Protein AF-A0A9P8AUA9-F1 (afdb_monomer)

pLDDT: mean 80.19, std 13.87, range [37.66, 96.62]

InterPro domains:
  IPR013965 DASH complex subunit Dad3 [PF08656] (25-91)
  IPR013965 DASH complex subunit Dad3 [PTHR28017] (14-91)

Organism: NCBI:txid856835

Secondary structure (DSSP, 8-state):
----PPPP---GGGTS-TTTT-TTS-HHHHHHHHHHHHHHHHHHHHHHHHHHHHHHHHHHHHHHHHHHHHHHHHHHHHHHHHHHHHHHH--

Solvent-accessible surface area (backbone atoms only — not comparable to full-atom values): 5434 Å² total; per-residue (Å²): 137,83,82,79,73,77,79,74,81,83,53,66,74,79,76,47,68,88,44,72,83,41,93,87,51,54,73,67,56,24,51,52,53,43,52,48,53,50,48,53,50,51,52,50,51,50,52,52,49,52,53,48,64,61,51,58,57,50,58,55,50,52,52,53,51,53,55,47,48,54,54,51,52,49,52,52,51,53,51,52,52,53,50,54,52,53,54,65,74,73,109

Mean predicted aligned error: 13.38 Å

Foldseek 3Di:
DDPPDDPDPPDCLVVDQPQCPPPPDDNVRSVVVSVVVVVVVVVVVVVVVVVVVVPVVVVVVVVVVVVVCVVVVVVVVVVVVVVVVVVVVVD

Sequence (91 aa):
MSTTLPPPPSDPIFLSNPYADHPSLTPLEADVLWEYAKLATNVKQVASKAKGLSKEPDEQLLARLRDLEKKMGLVLTLFKASIWGVINEQQ

Radius of gyration: 29.81 Å; Cα contacts (8 Å, |Δi|>4): 20; chains: 1; bounding box: 50×34×89 Å

Structure (mmCIF, N/CA/C/O backbone):
data_AF-A0A9P8AUA9-F1
#
_entry.id   AF-A0A9P8AUA9-F1
#
loop_
_atom_site.group_PDB
_atom_site.id
_atom_site.type_symbol
_atom_site.label_atom_id
_atom_site.label_alt_id
_atom_site.label_comp_id
_atom_site.label_asym_id
_atom_site.label_entity_id
_atom_site.label_seq_id
_atom_site.pdbx_PDB_ins_code
_atom_site.Cartn_x
_atom_site.Cartn_y
_atom_site.Cartn_z
_atom_site.occupancy
_atom_site.B_iso_or_equiv
_atom_site.auth_seq_id
_atom_site.auth_comp_id
_atom_site.auth_asym_id
_atom_site.auth_atom_id
_atom_site.pdbx_PDB_model_num
ATOM 1 N N . MET A 1 1 ? -0.262 -29.464 1.557 1.00 40.91 1 MET A N 1
ATOM 2 C CA . MET A 1 1 ? 0.545 -28.236 1.396 1.00 40.91 1 MET A CA 1
ATOM 3 C C . MET A 1 1 ? 0.489 -27.851 -0.074 1.00 40.91 1 MET A C 1
ATOM 5 O O . MET A 1 1 ? 1.259 -28.382 -0.857 1.00 40.91 1 MET A O 1
ATOM 9 N N . SER A 1 2 ? -0.492 -27.040 -0.468 1.00 37.66 2 SER A N 1
ATOM 10 C CA . SER A 1 2 ? -0.677 -26.640 -1.867 1.00 37.66 2 SER A CA 1
ATOM 11 C C . SER A 1 2 ? -0.008 -25.287 -2.068 1.00 37.66 2 SER A C 1
ATOM 13 O O . SER A 1 2 ? -0.496 -24.272 -1.580 1.00 37.66 2 SER A O 1
ATOM 15 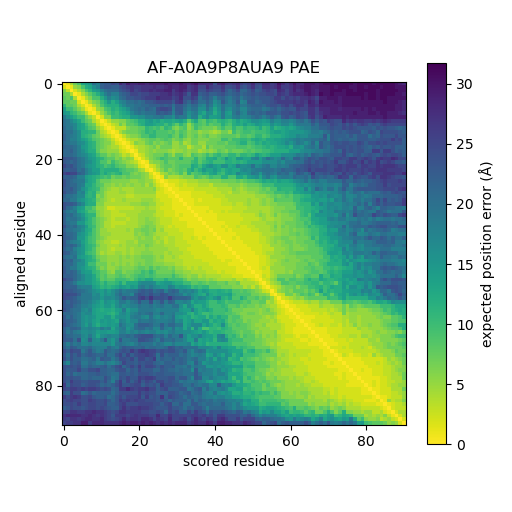N N . THR A 1 3 ? 1.152 -25.282 -2.714 1.00 38.97 3 THR A N 1
ATOM 16 C CA . THR A 1 3 ? 1.867 -24.063 -3.092 1.00 38.97 3 THR A CA 1
ATOM 17 C C . THR A 1 3 ? 1.17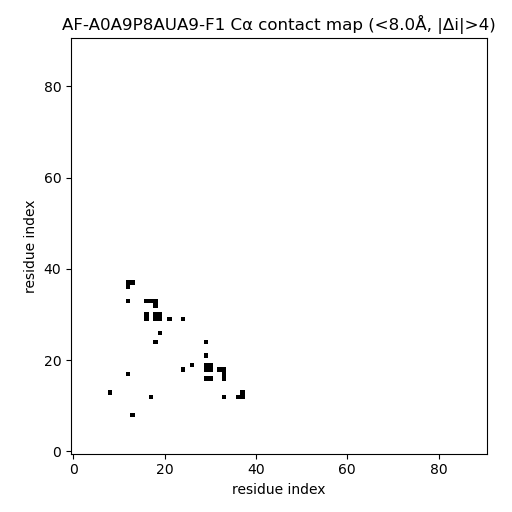5 -23.463 -4.311 1.00 38.97 3 THR A C 1
ATOM 19 O O . THR A 1 3 ? 1.407 -23.901 -5.436 1.00 38.97 3 THR A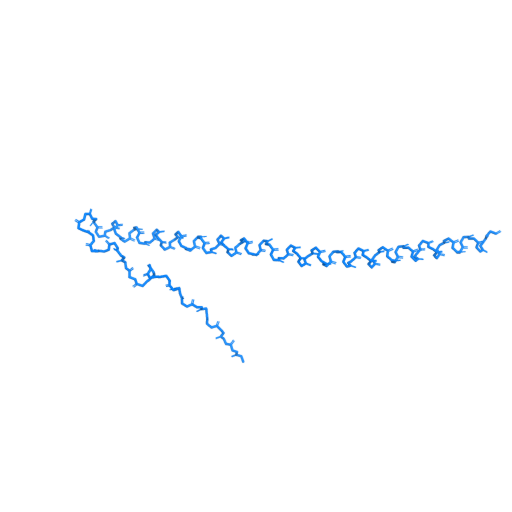 O 1
ATOM 22 N N . THR A 1 4 ? 0.284 -22.495 -4.098 1.00 47.72 4 THR A N 1
ATOM 23 C CA . THR A 1 4 ? -0.276 -21.684 -5.184 1.00 47.72 4 THR A CA 1
ATOM 24 C C . THR A 1 4 ? 0.855 -20.837 -5.760 1.00 47.72 4 THR A C 1
ATOM 26 O O . THR A 1 4 ? 1.258 -19.839 -5.165 1.00 47.72 4 THR A O 1
ATOM 29 N N . LEU A 1 5 ? 1.415 -21.280 -6.887 1.00 50.25 5 LEU A N 1
ATOM 30 C CA . LEU A 1 5 ? 2.351 -20.489 -7.679 1.00 50.25 5 LEU A CA 1
ATOM 31 C C . LEU A 1 5 ? 1.675 -19.157 -8.053 1.00 50.25 5 LEU A C 1
ATOM 33 O O . LEU A 1 5 ? 0.509 -19.169 -8.460 1.00 50.25 5 LEU A O 1
ATOM 37 N N . PRO A 1 6 ? 2.366 -18.013 -7.903 1.00 61.19 6 PRO A N 1
ATOM 38 C CA . PRO A 1 6 ? 1.855 -16.743 -8.392 1.00 61.19 6 PRO A CA 1
ATOM 39 C C . PRO A 1 6 ? 1.571 -16.867 -9.897 1.00 61.19 6 PRO A C 1
ATOM 41 O O . PRO A 1 6 ? 2.353 -17.507 -10.607 1.00 61.19 6 PRO A O 1
ATOM 44 N N . PRO A 1 7 ? 0.459 -16.297 -10.394 1.00 60.31 7 PRO A N 1
ATOM 45 C CA . PRO A 1 7 ? 0.166 -16.319 -11.818 1.00 60.31 7 PRO A CA 1
ATOM 46 C C . PRO A 1 7 ? 1.348 -15.697 -12.579 1.00 60.31 7 PRO A C 1
ATOM 48 O O . PRO A 1 7 ? 1.869 -14.666 -12.135 1.00 60.31 7 PRO A O 1
ATOM 51 N N . PRO A 1 8 ? 1.799 -16.306 -13.692 1.00 58.41 8 PRO A N 1
ATOM 52 C CA . PRO A 1 8 ? 2.797 -15.678 -14.543 1.00 58.41 8 PRO A CA 1
ATOM 53 C C . PRO A 1 8 ? 2.274 -14.300 -14.976 1.00 58.41 8 PRO A C 1
ATOM 55 O O . PRO A 1 8 ? 1.064 -14.152 -15.172 1.00 58.41 8 PRO A O 1
ATOM 58 N N . PRO A 1 9 ? 3.138 -13.279 -15.097 1.00 58.03 9 PRO A N 1
ATOM 59 C CA . PRO A 1 9 ? 2.715 -11.983 -15.601 1.00 58.03 9 PRO A CA 1
ATOM 60 C C . PRO A 1 9 ? 2.172 -12.169 -17.024 1.00 58.03 9 PRO A C 1
ATOM 62 O O . PRO A 1 9 ? 2.925 -12.422 -17.958 1.00 58.03 9 PRO A O 1
ATOM 65 N N . SER A 1 10 ? 0.849 -12.087 -17.169 1.00 60.16 10 SER A N 1
ATOM 66 C CA . SER A 1 10 ? 0.121 -12.301 -18.427 1.00 60.16 10 SER A CA 1
ATOM 67 C C . SER A 1 10 ? 0.347 -11.198 -19.461 1.00 60.16 10 SER A C 1
ATOM 69 O O . SER A 1 10 ? -0.180 -11.283 -20.569 1.00 60.16 10 SER A O 1
ATOM 71 N N . ASP A 1 11 ? 1.080 -10.143 -19.101 1.00 65.62 11 ASP A N 1
ATOM 72 C CA . ASP A 1 11 ? 1.287 -9.014 -19.989 1.00 65.62 11 ASP A CA 1
ATOM 73 C C . ASP A 1 11 ? 2.371 -9.377 -21.023 1.00 65.62 11 ASP A C 1
ATOM 75 O O . ASP A 1 11 ? 3.514 -9.662 -20.647 1.00 65.62 11 ASP A O 1
ATOM 79 N N . PRO A 1 12 ? 2.058 -9.333 -22.334 1.00 68.38 12 PRO A N 1
ATOM 80 C CA . PRO A 1 12 ? 2.981 -9.724 -23.407 1.00 68.38 12 PRO A CA 1
ATOM 81 C C . PRO A 1 12 ? 4.265 -8.880 -23.430 1.00 68.38 12 PRO A C 1
ATOM 83 O O . PRO A 1 12 ? 5.277 -9.296 -23.990 1.00 68.38 12 PRO A O 1
ATOM 86 N N . ILE A 1 13 ? 4.240 -7.729 -22.752 1.00 70.38 13 ILE A N 1
ATOM 87 C CA . ILE A 1 13 ? 5.368 -6.821 -22.542 1.00 70.38 13 ILE A CA 1
ATOM 88 C C . ILE A 1 13 ? 6.492 -7.505 -21.745 1.00 70.38 13 ILE A C 1
ATOM 90 O O . ILE A 1 13 ? 7.640 -7.116 -21.888 1.00 70.38 13 ILE A O 1
ATOM 94 N N . PHE A 1 14 ? 6.231 -8.541 -20.939 1.00 70.44 14 PHE A N 1
ATOM 95 C CA . PHE A 1 14 ? 7.297 -9.247 -20.210 1.00 70.44 14 PHE A CA 1
ATOM 96 C C . PHE A 1 14 ? 7.945 -10.395 -20.997 1.00 70.44 14 PHE A C 1
ATOM 98 O O . PHE A 1 14 ? 9.030 -10.829 -20.614 1.00 70.44 14 PHE A O 1
ATOM 105 N N . LEU A 1 15 ? 7.317 -10.884 -22.075 1.00 74.69 15 LEU A N 1
ATOM 106 C CA . LEU A 1 15 ? 7.818 -12.026 -22.854 1.00 74.69 15 LEU A CA 1
ATOM 107 C C . LEU A 1 15 ? 8.634 -11.629 -24.087 1.00 74.69 15 LEU A C 1
ATOM 109 O O . LEU A 1 15 ? 9.541 -12.363 -24.463 1.00 74.69 15 LEU A O 1
ATOM 113 N N . SER A 1 16 ? 8.320 -10.501 -24.724 1.00 78.75 16 SER A N 1
ATOM 114 C CA . SER A 1 16 ? 9.019 -10.049 -25.929 1.00 78.75 16 SER A CA 1
ATOM 115 C C . SER A 1 16 ? 9.149 -8.534 -25.926 1.00 78.75 16 SER A C 1
ATOM 117 O O . SER A 1 16 ? 8.207 -7.846 -25.534 1.00 78.75 16 SER A O 1
ATOM 119 N N . ASN A 1 17 ? 10.295 -8.015 -26.373 1.00 77.06 17 ASN A N 1
ATOM 120 C CA . ASN A 1 17 ? 10.488 -6.581 -26.565 1.00 77.06 17 ASN A CA 1
ATOM 121 C C . ASN A 1 17 ? 9.749 -6.138 -27.848 1.00 77.06 17 ASN A C 1
ATOM 123 O O . ASN A 1 17 ? 10.186 -6.504 -28.938 1.00 77.06 17 ASN A O 1
ATOM 127 N N . PRO A 1 18 ? 8.648 -5.364 -27.762 1.00 79.00 18 PRO A N 1
ATOM 128 C CA . PRO A 1 18 ? 7.907 -4.912 -28.941 1.00 79.00 18 PRO A CA 1
ATOM 129 C C . PRO A 1 18 ? 8.616 -3.776 -29.698 1.00 79.00 18 PRO A C 1
ATOM 131 O O . PRO A 1 18 ? 8.178 -3.403 -30.782 1.00 79.00 18 PRO A O 1
ATOM 134 N N . TYR A 1 19 ? 9.682 -3.207 -29.128 1.00 77.12 19 TYR A N 1
ATOM 135 C CA . TYR A 1 19 ? 10.423 -2.079 -29.691 1.00 77.12 19 TYR A CA 1
ATOM 136 C C . TYR A 1 19 ? 11.701 -2.506 -30.432 1.00 77.12 19 TYR A C 1
ATOM 138 O O . TYR A 1 19 ? 12.324 -1.665 -31.075 1.00 77.12 19 TYR A O 1
ATOM 146 N N . ALA A 1 20 ? 12.079 -3.791 -30.372 1.00 72.69 20 ALA A N 1
AT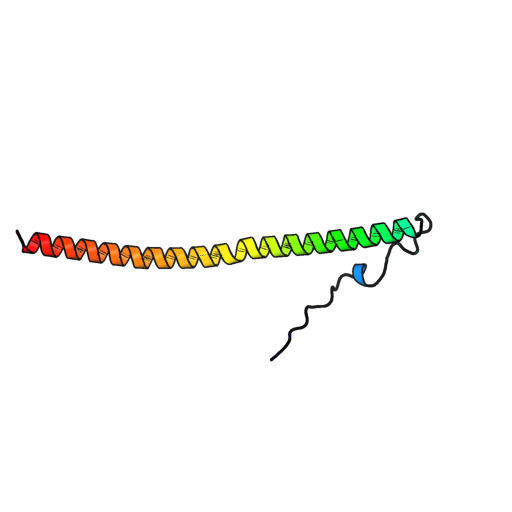OM 147 C CA . ALA A 1 20 ? 13.337 -4.307 -30.922 1.00 72.69 20 ALA A CA 1
ATOM 148 C C . ALA A 1 20 ? 13.446 -4.198 -32.456 1.00 72.69 20 ALA A C 1
ATOM 150 O O . ALA A 1 20 ? 14.537 -3.988 -32.976 1.00 72.69 20 ALA A O 1
ATOM 151 N N . ASP A 1 21 ? 12.321 -4.281 -33.172 1.00 70.12 21 ASP A N 1
ATOM 152 C CA . ASP A 1 21 ? 12.288 -4.256 -34.643 1.00 70.12 21 ASP A CA 1
ATOM 153 C C . ASP A 1 21 ? 12.039 -2.852 -35.223 1.00 70.12 21 ASP A C 1
ATOM 155 O O . ASP A 1 21 ? 11.791 -2.698 -36.422 1.00 70.12 21 ASP A O 1
ATOM 159 N N . HIS A 1 22 ? 12.046 -1.804 -34.391 1.00 73.56 22 HIS A N 1
ATOM 160 C CA . HIS A 1 22 ? 11.658 -0.475 -34.848 1.00 73.56 22 HIS A CA 1
ATOM 161 C C . HIS A 1 22 ? 12.799 0.210 -35.633 1.00 73.56 22 HIS A C 1
ATOM 163 O O . HIS A 1 22 ? 13.836 0.531 -35.053 1.00 73.56 22 HIS A O 1
ATOM 169 N N . PRO A 1 23 ? 12.610 0.543 -36.928 1.00 73.06 23 PRO A N 1
ATOM 170 C CA . PRO A 1 23 ? 13.681 1.020 -37.816 1.00 73.06 23 PRO A CA 1
ATOM 171 C C . PRO A 1 23 ? 14.215 2.421 -37.477 1.00 73.06 23 PRO A C 1
ATOM 173 O O . PRO A 1 23 ? 15.198 2.869 -38.060 1.00 73.06 23 PRO A O 1
ATOM 176 N N . SER A 1 24 ? 13.550 3.137 -36.568 1.00 75.81 24 SER A N 1
ATOM 177 C CA . SER A 1 24 ? 13.926 4.488 -36.125 1.00 75.81 24 SER A CA 1
ATOM 178 C C . SER A 1 24 ? 14.528 4.538 -34.720 1.00 75.81 24 SER A C 1
ATOM 180 O O . SER A 1 24 ? 14.855 5.631 -34.271 1.00 75.81 24 SER A O 1
ATOM 182 N N . LEU A 1 25 ? 14.622 3.405 -34.013 1.00 74.31 25 LEU A N 1
ATOM 183 C CA . LEU A 1 25 ? 15.223 3.353 -32.680 1.00 74.31 25 LEU A CA 1
ATOM 184 C C . LEU A 1 25 ? 16.579 2.665 -32.746 1.00 74.31 25 LEU A C 1
ATOM 186 O O . LEU A 1 25 ? 16.762 1.658 -33.429 1.00 74.31 25 LEU A O 1
ATOM 190 N N . THR A 1 26 ? 17.533 3.195 -31.992 1.00 80.94 26 THR A N 1
ATOM 191 C CA . THR A 1 26 ? 18.753 2.448 -31.704 1.00 80.94 26 THR A CA 1
ATOM 192 C C . THR A 1 26 ? 18.425 1.260 -30.788 1.00 80.94 26 THR A C 1
ATOM 194 O O . THR A 1 26 ? 17.487 1.337 -29.988 1.00 80.94 26 THR A O 1
ATOM 197 N N . PRO A 1 27 ? 19.188 0.154 -30.853 1.00 79.19 27 PRO A N 1
ATOM 198 C CA . PRO A 1 27 ? 18.925 -1.028 -30.027 1.00 79.19 27 PRO A CA 1
ATOM 199 C C . PRO A 1 27 ? 18.907 -0.707 -28.523 1.00 79.19 27 PRO A C 1
ATOM 201 O O . PRO A 1 27 ? 18.090 -1.245 -27.784 1.00 79.19 27 PRO A O 1
ATOM 204 N N . LEU A 1 28 ? 19.735 0.247 -28.080 1.00 82.25 28 LEU A N 1
ATOM 205 C CA . LEU A 1 28 ? 19.751 0.705 -26.690 1.00 82.25 28 LEU A CA 1
ATOM 206 C C . LEU A 1 28 ? 18.459 1.443 -26.299 1.00 82.25 28 LEU A C 1
ATOM 208 O O . LEU A 1 28 ? 17.941 1.232 -25.206 1.00 82.25 28 LEU A O 1
ATOM 212 N N . GLU A 1 29 ? 17.926 2.305 -27.167 1.00 84.75 29 GLU A N 1
ATOM 213 C CA . GLU A 1 29 ? 16.680 3.034 -26.892 1.00 84.75 29 GLU A CA 1
ATOM 214 C C . GLU A 1 29 ? 15.482 2.087 -26.809 1.00 84.75 29 GLU A C 1
ATOM 216 O O . GLU A 1 29 ? 14.627 2.260 -25.940 1.00 84.75 29 GLU A O 1
ATOM 221 N N . ALA A 1 30 ? 15.439 1.070 -27.673 1.00 83.44 30 ALA A N 1
ATOM 222 C CA . ALA A 1 30 ? 14.401 0.045 -27.658 1.00 83.44 30 ALA A CA 1
ATOM 223 C C . ALA A 1 30 ? 14.408 -0.762 -26.350 1.00 83.44 30 ALA A C 1
ATOM 225 O O . ALA A 1 30 ? 13.347 -1.008 -25.771 1.00 83.44 30 ALA A O 1
ATOM 226 N N . ASP A 1 31 ? 15.589 -1.138 -25.857 1.00 83.38 31 ASP A N 1
ATOM 227 C CA . ASP A 1 31 ? 15.734 -1.861 -24.590 1.00 83.38 31 ASP A CA 1
ATOM 228 C C . ASP A 1 31 ? 15.361 -0.988 -23.387 1.00 83.38 31 ASP A C 1
ATOM 230 O O . ASP A 1 31 ? 14.636 -1.427 -22.493 1.00 83.38 31 ASP A O 1
ATOM 234 N N . VAL A 1 32 ? 15.780 0.279 -23.379 1.00 89.00 32 VAL A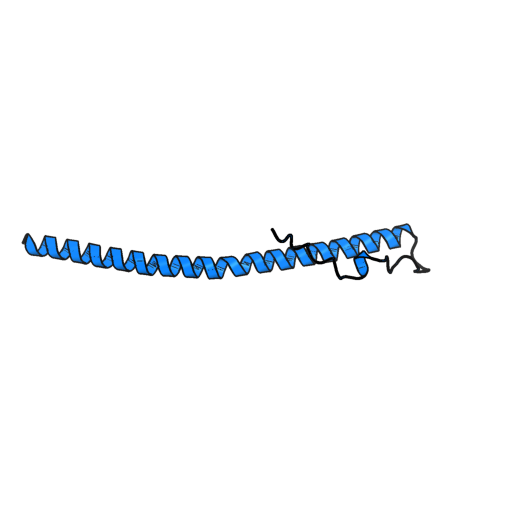 N 1
ATOM 235 C CA . VAL A 1 32 ? 15.438 1.217 -22.302 1.00 89.00 32 VAL A CA 1
ATOM 236 C C . VAL A 1 32 ? 13.928 1.472 -22.250 1.00 89.00 32 VAL A C 1
ATOM 238 O O . VAL A 1 32 ? 13.339 1.413 -21.170 1.00 89.00 32 VAL A O 1
ATOM 241 N N . LEU A 1 33 ? 13.269 1.702 -23.393 1.00 86.44 33 LEU A N 1
ATOM 242 C CA . LEU A 1 33 ? 11.808 1.856 -23.450 1.00 86.44 33 LEU A CA 1
ATOM 243 C C . LEU A 1 33 ? 11.079 0.612 -22.941 1.00 86.44 33 LEU A C 1
ATOM 245 O O . LEU A 1 33 ? 10.070 0.727 -22.241 1.00 86.44 33 LEU A O 1
ATOM 249 N N . TRP A 1 34 ? 11.593 -0.570 -23.274 1.00 87.75 34 TRP A N 1
ATOM 250 C CA . TRP A 1 34 ? 11.031 -1.829 -22.813 1.00 87.75 34 TRP A CA 1
ATOM 251 C C . TRP A 1 34 ? 11.125 -1.976 -21.293 1.00 87.75 34 TRP A C 1
ATOM 253 O O . TRP A 1 34 ? 10.126 -2.289 -20.640 1.00 87.75 34 TRP A O 1
ATOM 263 N N . GLU A 1 35 ? 12.281 -1.665 -20.708 1.00 86.56 35 GLU A N 1
ATOM 264 C CA . GLU A 1 35 ? 12.459 -1.671 -19.255 1.00 86.56 35 GLU A CA 1
ATOM 265 C C . GLU A 1 35 ? 11.580 -0.622 -18.557 1.00 86.56 35 GLU A C 1
ATOM 267 O O . GLU A 1 35 ? 10.956 -0.916 -17.532 1.00 86.56 35 GLU A O 1
ATOM 272 N N . TYR A 1 36 ? 11.417 0.571 -19.138 1.00 89.44 36 TYR A N 1
ATOM 273 C CA . TYR A 1 36 ? 10.469 1.565 -18.625 1.00 89.44 36 TYR A C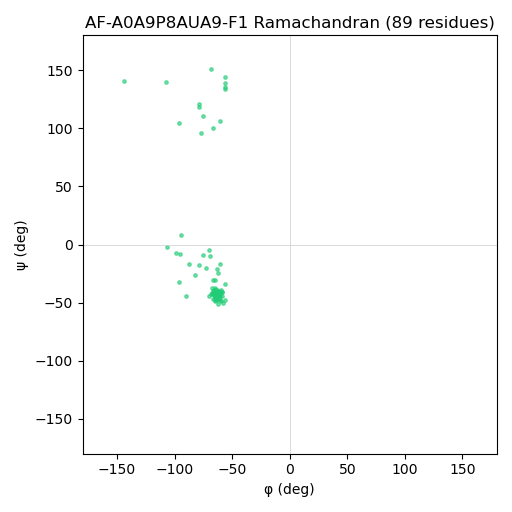A 1
ATOM 274 C C . TYR A 1 36 ? 9.016 1.082 -18.691 1.00 89.44 36 TYR A C 1
ATOM 276 O O . TYR A 1 36 ? 8.257 1.306 -17.745 1.00 89.44 36 TYR A O 1
ATOM 284 N N . ALA A 1 37 ? 8.617 0.387 -19.759 1.00 87.12 37 ALA A N 1
ATOM 285 C CA . ALA A 1 37 ? 7.274 -0.174 -19.886 1.00 87.12 37 ALA A CA 1
ATOM 286 C C . ALA A 1 37 ? 7.004 -1.257 -18.824 1.00 87.12 37 ALA A C 1
ATOM 288 O O . ALA A 1 37 ? 5.933 -1.273 -18.202 1.00 87.12 37 ALA A O 1
ATOM 289 N N . LYS A 1 38 ? 7.992 -2.118 -18.545 1.00 87.12 38 LYS A N 1
ATOM 290 C CA . LYS A 1 38 ? 7.927 -3.089 -17.440 1.00 87.12 38 LYS A CA 1
ATOM 291 C C . LYS A 1 38 ? 7.817 -2.393 -16.089 1.00 87.12 38 LYS A C 1
ATOM 293 O O . LYS A 1 38 ? 6.954 -2.749 -15.285 1.00 87.12 38 LYS A O 1
ATOM 298 N N . LEU A 1 39 ? 8.647 -1.379 -15.841 1.00 89.88 39 LEU A N 1
ATOM 299 C CA . LEU A 1 39 ? 8.632 -0.622 -14.592 1.00 89.88 39 LEU A CA 1
ATOM 300 C C . LEU A 1 39 ? 7.284 0.069 -14.373 1.00 89.88 39 LEU A C 1
ATOM 302 O O . LEU A 1 39 ? 6.703 -0.063 -13.300 1.00 89.88 39 LEU A O 1
ATOM 306 N N . ALA A 1 40 ? 6.750 0.750 -15.387 1.00 88.12 40 ALA A N 1
ATOM 307 C CA . ALA A 1 40 ? 5.448 1.409 -15.310 1.00 88.12 40 ALA A CA 1
ATOM 308 C C . ALA A 1 40 ? 4.325 0.411 -14.986 1.00 88.12 40 ALA A C 1
ATOM 310 O O . ALA A 1 40 ? 3.457 0.688 -14.153 1.00 88.12 40 ALA A O 1
ATOM 311 N N . THR A 1 41 ? 4.373 -0.779 -15.590 1.00 87.62 41 THR A N 1
ATOM 312 C CA . THR A 1 41 ? 3.420 -1.861 -15.317 1.00 87.62 41 THR A CA 1
ATOM 313 C C . THR A 1 41 ? 3.540 -2.357 -13.875 1.00 87.62 41 THR A C 1
ATOM 315 O O . THR A 1 41 ? 2.535 -2.439 -13.166 1.00 87.62 41 THR A O 1
ATOM 318 N N . ASN A 1 42 ? 4.761 -2.585 -13.388 1.00 89.69 42 ASN A N 1
ATOM 319 C CA . ASN A 1 42 ? 5.017 -2.981 -12.002 1.00 89.69 42 ASN A CA 1
ATOM 320 C C . ASN A 1 42 ? 4.546 -1.915 -11.002 1.00 89.69 42 ASN A C 1
ATOM 322 O O . ASN A 1 42 ? 3.868 -2.236 -10.026 1.00 89.69 42 ASN A O 1
ATOM 326 N N . VAL A 1 43 ? 4.828 -0.637 -11.263 1.00 92.31 43 VAL A N 1
ATOM 327 C CA . VAL A 1 43 ? 4.372 0.487 -10.432 1.00 92.31 43 VAL A CA 1
ATOM 328 C C . VAL A 1 43 ? 2.846 0.548 -10.397 1.00 92.31 43 VAL A C 1
ATOM 330 O O . VAL A 1 43 ? 2.262 0.701 -9.324 1.00 92.31 43 VAL A O 1
ATOM 333 N N . LYS A 1 44 ? 2.175 0.355 -11.538 1.00 89.81 44 LYS A N 1
ATOM 334 C CA . LYS A 1 44 ? 0.709 0.299 -11.608 1.00 89.81 44 LYS A CA 1
ATOM 335 C C . LYS A 1 44 ? 0.144 -0.866 -10.793 1.00 89.81 44 LYS A C 1
ATOM 337 O O . LYS A 1 44 ? -0.844 -0.685 -10.080 1.00 89.81 44 LYS A O 1
ATOM 342 N N . GLN A 1 45 ? 0.769 -2.042 -10.852 1.00 89.69 45 GLN A N 1
ATOM 343 C CA . GLN A 1 45 ? 0.365 -3.195 -10.045 1.00 89.69 45 GLN A CA 1
ATOM 344 C C . GLN A 1 45 ? 0.543 -2.928 -8.546 1.00 89.69 45 GLN A C 1
ATOM 346 O O . GLN A 1 45 ? -0.370 -3.208 -7.768 1.00 89.69 45 GLN A O 1
ATOM 351 N N . VAL A 1 46 ? 1.676 -2.351 -8.137 1.00 89.06 46 VAL A N 1
ATOM 352 C CA . VAL A 1 46 ? 1.933 -1.972 -6.739 1.00 89.06 46 VAL A CA 1
ATOM 353 C C . VAL A 1 46 ? 0.912 -0.941 -6.266 1.00 89.06 46 VAL A C 1
ATOM 355 O O . VAL A 1 46 ? 0.301 -1.141 -5.221 1.00 89.06 46 VAL A O 1
ATOM 358 N N . ALA A 1 47 ? 0.647 0.107 -7.048 1.00 89.44 47 ALA A N 1
ATOM 359 C CA . ALA A 1 47 ? -0.351 1.121 -6.715 1.00 89.44 47 ALA A CA 1
ATOM 360 C C . ALA A 1 47 ? -1.764 0.526 -6.592 1.00 89.44 47 ALA A C 1
ATOM 362 O O . ALA A 1 47 ? -2.499 0.847 -5.658 1.00 89.44 47 ALA A O 1
ATOM 363 N N . SER A 1 48 ? -2.142 -0.383 -7.498 1.00 88.31 48 SER A N 1
ATOM 364 C CA . SER A 1 48 ? -3.432 -1.078 -7.439 1.00 88.31 48 SER A CA 1
ATOM 365 C C . SER A 1 48 ? -3.552 -1.947 -6.187 1.00 88.31 48 SER A C 1
ATOM 367 O O . SER A 1 48 ? -4.577 -1.907 -5.507 1.00 88.31 48 SER A O 1
ATOM 369 N N . LYS A 1 49 ? -2.505 -2.712 -5.855 1.00 86.12 49 LYS A N 1
ATOM 370 C CA . LYS A 1 49 ? -2.464 -3.545 -4.646 1.00 86.12 49 LYS A CA 1
ATOM 371 C C . LYS A 1 49 ? -2.487 -2.692 -3.379 1.00 86.12 49 LYS A C 1
ATOM 373 O O . LYS A 1 49 ? -3.267 -2.988 -2.484 1.00 86.12 49 LYS A O 1
ATOM 378 N N . ALA A 1 50 ? -1.717 -1.606 -3.327 1.00 85.19 50 ALA A N 1
ATOM 379 C CA . ALA A 1 50 ? -1.715 -0.663 -2.210 1.00 85.19 50 ALA A CA 1
ATOM 380 C C . ALA A 1 50 ? -3.099 -0.027 -2.000 1.00 85.19 50 ALA A C 1
ATOM 382 O O . ALA A 1 50 ? -3.575 0.069 -0.873 1.00 85.19 50 ALA A O 1
ATOM 383 N N . LYS A 1 51 ? -3.794 0.339 -3.084 1.00 82.44 51 LYS A N 1
ATOM 384 C CA . LYS A 1 51 ? -5.169 0.852 -3.014 1.00 82.44 51 LYS A CA 1
ATOM 385 C C . LYS A 1 51 ? -6.163 -0.201 -2.514 1.00 82.44 51 LYS A C 1
ATOM 387 O O . LYS A 1 51 ? -7.057 0.143 -1.748 1.00 82.44 51 LYS A O 1
ATOM 392 N N . GLY A 1 52 ? -6.017 -1.459 -2.935 1.00 80.88 52 GLY A N 1
ATOM 393 C CA . GLY A 1 52 ? -6.820 -2.574 -2.419 1.00 80.88 52 GLY A CA 1
ATOM 394 C C . GLY A 1 52 ? -6.596 -2.783 -0.922 1.00 80.88 52 GLY A C 1
ATOM 395 O O . GLY A 1 52 ? -7.543 -2.736 -0.142 1.00 80.88 52 GLY A O 1
ATOM 396 N N . LEU A 1 53 ? -5.326 -2.873 -0.521 1.00 75.62 53 LEU A N 1
ATOM 397 C CA . LEU A 1 53 ? -4.902 -2.993 0.873 1.00 75.62 53 LEU A CA 1
ATOM 398 C C . LEU A 1 53 ? -5.264 -1.783 1.732 1.00 75.62 53 LEU A C 1
ATOM 400 O O . LEU A 1 53 ? -5.292 -1.920 2.938 1.00 75.62 53 LEU A O 1
ATOM 404 N N . SER A 1 54 ? -5.518 -0.604 1.169 1.00 73.19 54 SER A N 1
ATOM 405 C CA . SER A 1 54 ? -6.005 0.539 1.948 1.00 73.19 54 SER A CA 1
ATOM 406 C C . SER A 1 54 ? -7.514 0.491 2.182 1.00 73.19 54 SER A C 1
ATOM 408 O O . SER A 1 54 ? -7.981 1.096 3.138 1.00 73.19 54 SER A O 1
ATOM 410 N N . LYS A 1 55 ? -8.283 -0.167 1.308 1.00 70.56 55 LYS A N 1
ATOM 411 C CA . LYS A 1 55 ? -9.750 -0.208 1.399 1.00 70.56 55 LYS A CA 1
ATOM 412 C C . LYS A 1 55 ? -10.256 -1.380 2.230 1.00 70.56 55 LYS A C 1
ATOM 414 O O . LYS A 1 55 ? -11.155 -1.214 3.042 1.00 70.56 55 LYS A O 1
ATOM 419 N N . GLU A 1 56 ? -9.684 -2.559 2.022 1.00 65.88 56 GLU A N 1
ATOM 420 C CA . GLU A 1 56 ? -10.139 -3.797 2.658 1.00 65.88 56 GLU A CA 1
ATOM 421 C C . GLU A 1 56 ? -9.980 -3.837 4.196 1.00 65.88 56 GLU A C 1
ATOM 423 O O . GLU A 1 56 ? -10.929 -4.237 4.876 1.00 65.88 56 GLU A O 1
ATOM 428 N N . PRO A 1 57 ? -8.853 -3.405 4.799 1.00 66.38 57 PRO A N 1
ATOM 429 C CA . PRO A 1 57 ? -8.722 -3.422 6.253 1.00 66.38 57 PRO A CA 1
ATOM 430 C C . PRO A 1 57 ? -9.568 -2.346 6.932 1.00 66.38 57 PRO A C 1
ATOM 432 O O . PRO A 1 57 ? -9.871 -2.497 8.112 1.00 66.38 57 PRO A O 1
ATOM 435 N N . ASP A 1 58 ? -9.974 -1.293 6.218 1.00 64.50 58 ASP A N 1
ATOM 436 C CA . ASP A 1 58 ? -10.744 -0.190 6.794 1.00 64.50 58 ASP A CA 1
ATOM 437 C C . ASP A 1 58 ? -12.170 -0.643 7.150 1.00 64.50 58 ASP A C 1
ATOM 439 O O . ASP A 1 58 ? -12.638 -0.447 8.271 1.00 64.50 58 ASP A O 1
ATOM 443 N N . GLU A 1 59 ? -12.833 -1.388 6.259 1.00 75.56 59 GLU A N 1
ATOM 444 C CA . GLU A 1 59 ? -14.174 -1.926 6.529 1.00 75.56 59 GLU A CA 1
ATOM 445 C C . GLU A 1 59 ? -14.172 -2.970 7.653 1.00 75.56 59 GLU A C 1
ATOM 447 O O . GLU A 1 59 ? -15.038 -2.950 8.536 1.00 75.56 59 GLU A O 1
ATOM 452 N N . GLN A 1 60 ? -13.182 -3.869 7.664 1.00 80.94 60 GLN A N 1
ATOM 453 C CA . GLN A 1 60 ? -13.070 -4.880 8.715 1.00 80.94 60 GLN A CA 1
ATOM 454 C C . GLN A 1 60 ? -12.750 -4.246 10.072 1.00 80.94 60 GLN A C 1
ATOM 456 O O . GLN A 1 60 ? -13.350 -4.625 11.079 1.00 80.94 60 GLN A O 1
ATOM 461 N N . LEU A 1 61 ? -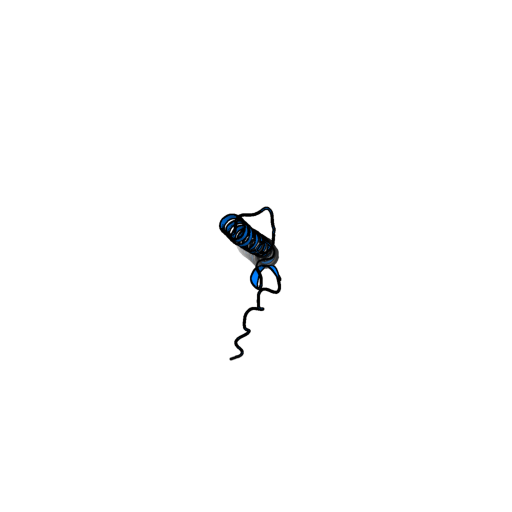11.845 -3.266 10.118 1.00 82.31 61 LEU A N 1
ATOM 462 C CA . LEU A 1 61 ? -11.495 -2.561 11.348 1.00 82.31 61 LEU A CA 1
ATOM 463 C C . LEU A 1 61 ? -12.691 -1.779 11.902 1.00 82.31 61 LEU A C 1
ATOM 465 O O . LEU A 1 61 ? -12.991 -1.891 13.092 1.00 82.31 61 LEU A O 1
ATOM 469 N N . LEU A 1 62 ? -13.421 -1.054 11.050 1.00 86.31 62 LEU A N 1
ATOM 470 C CA . LEU A 1 62 ? -14.624 -0.320 11.449 1.00 86.31 62 LEU A CA 1
ATOM 471 C C . LEU A 1 62 ? -15.716 -1.251 11.992 1.00 86.31 62 LEU A C 1
ATOM 473 O O . LEU A 1 62 ? -16.335 -0.940 13.012 1.00 86.31 62 LEU A O 1
ATOM 477 N N . ALA A 1 63 ? -15.926 -2.418 11.374 1.00 87.56 63 ALA A N 1
ATOM 478 C CA . ALA A 1 63 ? -16.867 -3.414 11.885 1.00 87.56 63 ALA A CA 1
ATOM 479 C C . ALA A 1 63 ? -16.468 -3.908 13.287 1.00 87.56 63 ALA A C 1
ATOM 481 O O . ALA A 1 63 ? -17.303 -3.961 14.194 1.00 87.56 63 ALA A O 1
ATOM 482 N N . ARG A 1 64 ? -15.177 -4.202 13.497 1.00 87.00 64 ARG A N 1
ATOM 483 C CA . ARG A 1 64 ? -14.648 -4.620 14.807 1.00 87.00 64 ARG A CA 1
ATOM 484 C C . ARG A 1 64 ? -14.798 -3.529 15.867 1.00 87.00 64 ARG A C 1
ATOM 486 O O . ARG A 1 64 ? -15.187 -3.843 16.992 1.00 87.00 64 ARG A O 1
ATOM 493 N N . LEU A 1 65 ? -14.527 -2.270 15.523 1.00 89.94 65 LEU A N 1
ATOM 494 C CA . LEU A 1 65 ? -14.696 -1.135 16.435 1.00 89.94 65 LEU A CA 1
ATOM 495 C C . LEU A 1 65 ? -16.162 -0.938 16.828 1.00 89.94 65 LEU A C 1
ATOM 497 O O . LEU A 1 65 ? -16.454 -0.749 18.006 1.00 89.94 65 LEU A O 1
ATOM 501 N N . ARG A 1 66 ? -17.094 -1.066 15.879 1.00 92.00 66 ARG A N 1
ATOM 502 C CA . ARG A 1 66 ? -18.532 -0.949 16.157 1.00 92.00 66 ARG A CA 1
ATOM 503 C C . ARG A 1 66 ? -19.048 -2.060 17.073 1.00 92.00 66 ARG A C 1
ATOM 505 O O . ARG A 1 66 ? -19.904 -1.820 17.924 1.00 92.00 66 ARG A O 1
ATOM 512 N N . ASP A 1 67 ? -18.542 -3.280 16.923 1.00 93.19 67 ASP A N 1
ATOM 513 C CA . ASP A 1 67 ? -18.869 -4.374 17.843 1.00 93.19 67 ASP A CA 1
ATOM 514 C C . ASP A 1 67 ? -18.290 -4.142 19.241 1.00 93.19 67 ASP A C 1
ATOM 516 O O . ASP A 1 67 ? -18.940 -4.463 20.241 1.00 93.19 67 ASP A O 1
ATOM 520 N N . LEU A 1 68 ? -17.087 -3.569 19.324 1.00 91.31 68 LEU A N 1
ATOM 521 C CA . LEU A 1 68 ? -16.473 -3.197 20.594 1.00 91.31 68 LEU A CA 1
ATOM 522 C C . LEU A 1 68 ? -17.276 -2.093 21.296 1.00 91.31 68 LEU A C 1
ATOM 524 O O . LEU A 1 68 ? -17.570 -2.225 22.482 1.00 91.31 68 LEU A O 1
ATOM 528 N N . GLU A 1 69 ? -17.696 -1.064 20.560 1.00 94.25 69 GLU A N 1
ATOM 529 C CA . GLU A 1 69 ? -18.527 0.036 21.057 1.00 94.25 69 GLU A CA 1
ATOM 530 C C . GLU A 1 69 ? -19.831 -0.480 21.674 1.00 94.25 69 GLU A C 1
ATOM 532 O O . GLU A 1 69 ? -20.160 -0.127 22.804 1.00 94.25 69 GLU A O 1
ATOM 537 N N . LYS A 1 70 ? -20.548 -1.380 20.989 1.00 94.44 70 LYS A N 1
ATOM 538 C CA . LYS A 1 70 ? -21.793 -1.967 21.518 1.00 94.44 70 LYS A CA 1
ATOM 539 C C . LYS A 1 70 ? -21.562 -2.721 22.825 1.00 94.44 70 LYS A C 1
ATOM 541 O O . LYS A 1 70 ? -22.339 -2.583 23.768 1.00 94.44 70 LYS A O 1
ATOM 546 N N . LYS A 1 71 ? -20.496 -3.524 22.890 1.00 95.56 71 LYS A N 1
ATOM 547 C CA . LYS A 1 71 ? -20.163 -4.315 24.084 1.00 95.56 71 LYS A CA 1
ATOM 548 C C . LYS A 1 7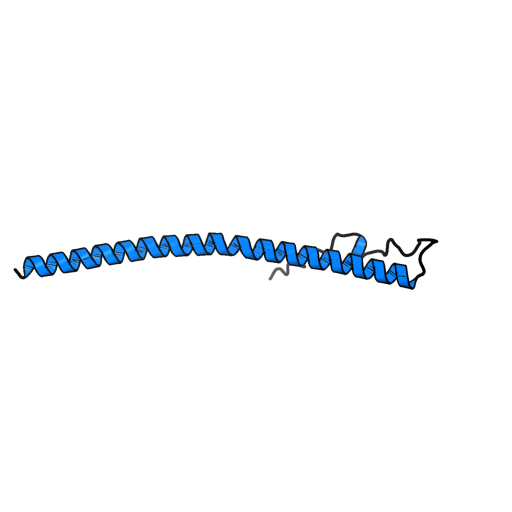1 ? -19.769 -3.412 25.249 1.00 95.56 71 LYS A C 1
ATOM 550 O O . LYS A 1 71 ? -20.287 -3.582 26.347 1.00 95.56 71 LYS A O 1
ATOM 555 N N . MET A 1 72 ? -18.902 -2.431 25.009 1.00 94.62 72 MET A N 1
ATOM 556 C CA . MET A 1 72 ? -18.475 -1.481 26.036 1.00 94.62 72 MET A CA 1
ATOM 557 C C . MET A 1 72 ? -19.618 -0.570 26.492 1.00 94.62 72 MET A C 1
ATOM 559 O O . MET A 1 72 ? -19.763 -0.337 27.689 1.00 94.62 72 MET A O 1
ATOM 563 N N . GLY A 1 73 ? -20.471 -0.111 25.575 1.00 93.06 73 GLY A N 1
ATOM 564 C CA . GLY A 1 73 ? -21.663 0.676 25.892 1.00 93.06 73 GLY A CA 1
ATOM 565 C C . GLY A 1 73 ? -22.656 -0.086 26.772 1.00 93.06 73 GLY A C 1
ATOM 566 O O . GLY A 1 73 ? -23.193 0.477 27.730 1.00 93.06 73 GLY A O 1
ATOM 567 N N . LEU A 1 74 ? -22.845 -1.387 26.518 1.00 94.50 74 LEU A N 1
ATOM 568 C CA . LEU A 1 74 ? -23.656 -2.248 27.379 1.00 94.50 74 LEU A CA 1
ATOM 569 C C . LEU A 1 74 ? -23.033 -2.399 28.773 1.00 94.50 74 LEU A C 1
ATOM 571 O O . LEU A 1 74 ? -23.724 -2.198 29.769 1.00 94.50 74 LEU A O 1
ATOM 575 N N . VAL A 1 75 ? -21.733 -2.700 28.851 1.00 96.62 75 VAL A N 1
ATOM 576 C CA . VAL A 1 75 ? -21.015 -2.833 30.130 1.00 96.62 75 VAL A CA 1
ATOM 577 C C . VAL A 1 75 ? -21.097 -1.538 30.938 1.00 96.62 75 VAL A C 1
ATOM 579 O O . VAL A 1 75 ? -21.405 -1.583 32.124 1.00 96.62 75 VAL A O 1
ATOM 582 N N . LEU A 1 76 ? -20.903 -0.381 30.299 1.00 93.00 76 LEU A N 1
ATOM 583 C CA . LEU A 1 76 ? -21.027 0.924 30.947 1.00 93.00 76 LEU A CA 1
ATOM 584 C C . LEU A 1 76 ? -22.446 1.166 31.475 1.00 93.00 76 LEU A C 1
ATOM 586 O O . LEU A 1 76 ? -22.607 1.661 32.588 1.00 93.00 76 LEU A O 1
ATOM 590 N N . THR A 1 77 ? -23.470 0.816 30.694 1.00 95.62 77 THR A N 1
ATOM 591 C CA . THR A 1 77 ? -24.875 0.952 31.105 1.00 95.62 77 THR A CA 1
ATOM 592 C C . THR A 1 77 ? -25.183 0.075 32.317 1.00 95.62 77 THR A C 1
ATOM 594 O O . THR A 1 77 ? -25.735 0.569 33.299 1.00 95.62 77 THR A O 1
ATOM 597 N N . LEU A 1 78 ? -24.774 -1.197 32.286 1.00 94.12 78 LEU A N 1
ATOM 598 C CA . LEU A 1 78 ? -24.958 -2.130 33.400 1.00 94.12 78 LEU A CA 1
ATOM 599 C C . LEU A 1 78 ? -24.197 -1.680 34.649 1.00 94.12 78 LEU A C 1
ATOM 601 O O . LEU A 1 78 ? -24.744 -1.710 35.747 1.00 94.12 78 LEU A O 1
ATOM 605 N N . PHE A 1 79 ? -22.965 -1.201 34.483 1.00 95.38 79 PHE A N 1
ATOM 606 C CA . PHE A 1 79 ? -22.156 -0.679 35.580 1.00 95.38 79 PHE A CA 1
ATOM 607 C C . PHE A 1 79 ? -22.795 0.557 36.221 1.00 95.38 79 PHE A C 1
ATOM 609 O O . PHE A 1 79 ? -22.927 0.624 37.441 1.00 95.38 79 PHE A O 1
ATOM 616 N N . LYS A 1 80 ? -23.269 1.510 35.408 1.00 95.19 80 LYS A N 1
ATOM 617 C CA . LYS A 1 80 ? -24.003 2.681 35.906 1.00 95.19 80 LYS A CA 1
ATOM 618 C C . LYS A 1 80 ? -25.262 2.269 36.663 1.00 95.19 80 LYS A C 1
ATOM 620 O O . LYS A 1 80 ? -25.469 2.752 37.769 1.00 95.19 80 LYS A O 1
ATOM 625 N N . ALA A 1 81 ? -26.074 1.378 36.096 1.00 94.94 81 ALA A N 1
ATOM 626 C CA . ALA A 1 81 ? -27.284 0.885 36.750 1.00 94.94 81 ALA A CA 1
ATOM 627 C C . ALA A 1 81 ? -26.968 0.183 38.081 1.00 94.94 81 ALA A C 1
ATOM 629 O O . ALA A 1 81 ? -27.652 0.421 39.072 1.00 94.94 81 ALA A O 1
ATOM 630 N N . SER A 1 82 ? -25.896 -0.613 38.126 1.00 93.94 82 SER A N 1
ATOM 631 C CA . SER A 1 82 ? -25.435 -1.283 39.345 1.00 93.94 82 SER A CA 1
ATOM 632 C C . SER A 1 82 ? -25.038 -0.289 40.435 1.00 93.94 82 SER A C 1
ATOM 634 O O . SER A 1 82 ? -25.401 -0.488 41.588 1.00 93.94 82 SER A O 1
ATOM 636 N N . ILE A 1 83 ? -24.315 0.780 40.088 1.00 93.81 83 ILE A N 1
ATOM 637 C CA . ILE A 1 83 ? -23.936 1.819 41.054 1.00 93.81 83 ILE A CA 1
ATOM 638 C C . ILE A 1 83 ? -25.175 2.547 41.573 1.00 93.81 83 ILE A C 1
ATOM 640 O O . ILE A 1 83 ? -25.319 2.720 42.780 1.00 93.81 83 ILE A O 1
ATOM 644 N N . TRP A 1 84 ? -26.074 2.957 40.675 1.00 94.12 84 TRP A N 1
ATOM 645 C CA . TRP A 1 84 ? -27.315 3.630 41.060 1.00 94.12 84 TRP A CA 1
ATOM 646 C C . TRP A 1 84 ? -28.176 2.766 41.983 1.00 94.12 84 TRP A C 1
ATOM 648 O O . TRP A 1 84 ? -28.700 3.285 42.964 1.00 94.12 84 TRP A O 1
ATOM 658 N N . GLY A 1 85 ? -28.271 1.461 41.712 1.00 90.19 85 GLY A N 1
ATOM 659 C CA . GLY A 1 85 ? -28.961 0.512 42.585 1.00 90.19 85 GLY A CA 1
ATOM 660 C C . GLY A 1 85 ? -28.382 0.497 43.999 1.00 90.19 85 GLY A C 1
ATOM 661 O O . GLY A 1 85 ? -29.120 0.699 44.955 1.00 90.19 85 GLY A O 1
ATOM 662 N N . VAL A 1 86 ? -27.058 0.358 44.129 1.00 91.56 86 VAL A N 1
ATOM 663 C CA . VAL A 1 86 ? -26.380 0.324 45.437 1.00 91.56 86 VAL A CA 1
ATOM 664 C C . VAL A 1 86 ? -26.525 1.644 46.197 1.00 91.56 86 VAL A C 1
ATOM 666 O O . VAL A 1 86 ? -26.759 1.629 47.399 1.00 91.56 86 VAL A O 1
ATOM 669 N N . ILE A 1 87 ? -26.402 2.792 45.522 1.00 89.50 87 ILE A N 1
ATOM 670 C CA . ILE A 1 87 ? -26.559 4.105 46.171 1.00 89.50 87 ILE A CA 1
ATOM 671 C C . ILE A 1 87 ? -27.989 4.289 46.687 1.00 89.50 87 ILE A C 1
ATOM 673 O O . ILE A 1 87 ? -28.171 4.762 47.803 1.00 89.50 87 ILE A O 1
ATOM 677 N N . ASN A 1 88 ? -28.993 3.898 45.898 1.00 83.31 88 ASN A N 1
ATOM 678 C CA . ASN A 1 88 ? -30.394 3.989 46.300 1.00 83.31 88 ASN A CA 1
ATOM 679 C C . ASN A 1 88 ? -30.740 3.039 47.459 1.00 83.31 88 ASN A C 1
ATOM 681 O O . ASN A 1 88 ? -31.631 3.338 48.238 1.00 83.31 88 ASN A O 1
ATOM 685 N N . GLU A 1 89 ? -30.066 1.894 47.566 1.00 77.44 89 GLU A N 1
ATOM 686 C CA . GLU A 1 89 ? -30.264 0.918 48.647 1.00 77.44 89 GLU A CA 1
ATOM 687 C C . GLU A 1 89 ? -29.564 1.329 49.962 1.00 77.44 89 GLU A C 1
ATOM 689 O O . GLU A 1 89 ?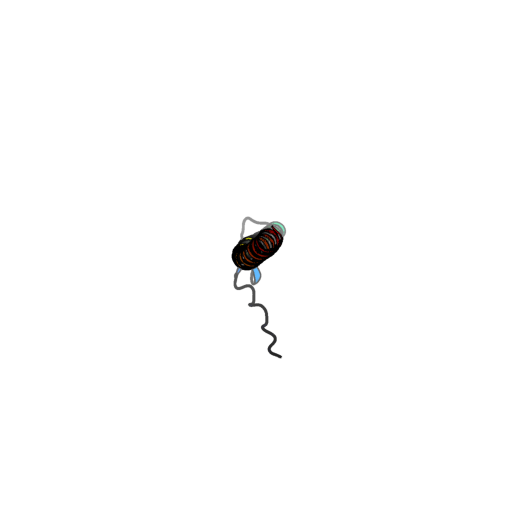 -29.894 0.814 51.026 1.00 77.44 89 GLU A O 1
ATOM 694 N N . GLN A 1 90 ? -28.602 2.260 49.896 1.00 67.31 90 GLN A N 1
ATOM 695 C CA . GLN A 1 90 ? -27.850 2.801 51.041 1.00 67.31 90 GLN A CA 1
ATOM 696 C C . GLN A 1 90 ? -28.433 4.116 51.606 1.00 67.31 90 GLN A C 1
ATOM 698 O O . GLN A 1 90 ? -27.944 4.585 52.636 1.00 67.31 90 GLN A O 1
ATOM 703 N N . GLN A 1 91 ? -29.423 4.730 50.942 1.00 52.16 91 GLN A N 1
ATOM 704 C CA . GLN A 1 91 ? -30.187 5.885 51.451 1.00 52.16 91 GLN A CA 1
ATOM 705 C C . GLN A 1 91 ? -31.465 5.441 52.162 1.00 52.16 91 GLN A C 1
ATOM 707 O O . GLN A 1 91 ? -31.822 6.121 53.151 1.00 52.16 91 GLN A O 1
#